Protein AF-A0A838GXK9-F1 (afdb_monomer)

pLDDT: mean 79.79, std 11.99, range [44.09, 92.62]

Structure (mmCIF, N/CA/C/O backbone):
data_AF-A0A838GXK9-F1
#
_entry.id   AF-A0A838GXK9-F1
#
loop_
_atom_site.group_PDB
_atom_site.id
_atom_site.type_symbol
_atom_site.label_atom_id
_atom_site.label_alt_id
_atom_site.label_comp_id
_atom_site.label_asym_id
_atom_site.label_entity_id
_atom_site.label_seq_id
_atom_site.pdbx_PDB_ins_code
_atom_site.Cartn_x
_atom_site.Cartn_y
_atom_site.Cartn_z
_atom_site.occupancy
_atom_site.B_iso_or_equiv
_atom_site.auth_seq_id
_atom_site.auth_comp_id
_atom_site.auth_asym_id
_atom_site.auth_atom_id
_atom_site.pdbx_PDB_model_num
ATOM 1 N N . ALA A 1 1 ? 1.522 6.501 6.015 1.00 44.09 1 ALA A N 1
ATOM 2 C CA . ALA A 1 1 ? 1.106 5.751 4.813 1.00 44.09 1 ALA A CA 1
ATOM 3 C C . ALA A 1 1 ? 2.287 4.905 4.343 1.00 44.09 1 ALA A C 1
ATOM 5 O O . ALA A 1 1 ? 3.400 5.396 4.426 1.00 44.09 1 ALA A O 1
ATOM 6 N N . GLY A 1 2 ? 2.076 3.671 3.873 1.00 57.56 2 GLY A N 1
ATOM 7 C CA . GLY A 1 2 ? 2.998 3.104 2.879 1.00 57.56 2 GLY A CA 1
ATOM 8 C C . GLY A 1 2 ? 4.210 2.273 3.321 1.00 57.56 2 GLY A C 1
ATOM 9 O O . GLY A 1 2 ? 5.238 2.386 2.671 1.00 57.56 2 GLY A O 1
ATOM 10 N N . VAL A 1 3 ? 4.112 1.375 4.311 1.00 61.47 3 VAL A N 1
ATOM 11 C CA . VAL A 1 3 ? 5.167 0.337 4.446 1.00 61.47 3 VAL A CA 1
ATOM 12 C C . VAL A 1 3 ? 5.045 -0.718 3.329 1.00 61.47 3 VAL A C 1
ATOM 14 O O . VAL A 1 3 ? 6.051 -1.173 2.805 1.00 61.47 3 VAL A O 1
ATOM 17 N N . GLY A 1 4 ? 3.819 -1.055 2.902 1.00 76.69 4 GLY A N 1
ATOM 18 C CA . GLY A 1 4 ? 3.575 -2.017 1.814 1.00 76.69 4 GLY A CA 1
ATOM 19 C C . GLY A 1 4 ? 3.442 -1.393 0.422 1.00 76.69 4 GLY A C 1
ATOM 20 O O . GLY A 1 4 ? 4.040 -1.889 -0.520 1.00 76.69 4 GLY A O 1
ATOM 21 N N . PHE A 1 5 ? 2.707 -0.281 0.289 1.00 84.38 5 PHE A N 1
ATOM 22 C CA . PHE A 1 5 ? 2.410 0.349 -1.009 1.00 84.38 5 PHE A CA 1
ATOM 23 C C . PHE A 1 5 ? 3.675 0.685 -1.817 1.00 84.38 5 PHE A C 1
ATOM 25 O O . PHE A 1 5 ? 3.798 0.285 -2.970 1.00 84.38 5 PHE A O 1
ATOM 32 N N . THR A 1 6 ? 4.645 1.354 -1.191 1.00 86.94 6 THR A N 1
ATOM 33 C CA . THR A 1 6 ? 5.897 1.754 -1.847 1.00 86.94 6 THR A CA 1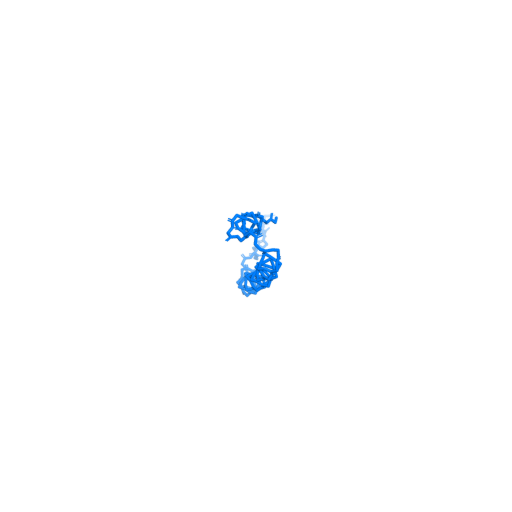
ATOM 34 C C . THR A 1 6 ? 6.750 0.544 -2.241 1.00 86.94 6 THR A C 1
ATOM 36 O O . THR A 1 6 ? 7.330 0.529 -3.322 1.00 86.94 6 THR A O 1
ATOM 39 N N . VAL A 1 7 ? 6.781 -0.499 -1.401 1.00 89.75 7 VAL A N 1
ATOM 40 C CA . VAL A 1 7 ? 7.503 -1.750 -1.685 1.00 89.75 7 VAL A CA 1
ATOM 41 C C . VAL A 1 7 ? 6.833 -2.525 -2.826 1.00 89.75 7 VAL A C 1
ATOM 43 O O . VAL A 1 7 ? 7.522 -3.008 -3.716 1.00 89.75 7 VAL A O 1
ATOM 46 N N . SER A 1 8 ? 5.500 -2.589 -2.869 1.00 86.81 8 SER A N 1
ATOM 47 C CA . SER A 1 8 ? 4.754 -3.219 -3.967 1.00 86.81 8 SER A CA 1
ATOM 48 C C . SER A 1 8 ? 4.977 -2.529 -5.316 1.00 86.81 8 SER A C 1
ATOM 50 O O . SER A 1 8 ? 5.075 -3.217 -6.332 1.00 86.81 8 SER A O 1
ATOM 52 N N . LEU A 1 9 ? 5.087 -1.193 -5.346 1.00 85.38 9 LEU A N 1
ATOM 53 C CA . LEU A 1 9 ? 5.426 -0.466 -6.576 1.00 85.38 9 LEU A CA 1
ATOM 54 C C . LEU A 1 9 ? 6.850 -0.777 -7.046 1.00 85.38 9 LEU A C 1
ATOM 56 O O . LEU A 1 9 ? 7.051 -0.999 -8.234 1.00 85.38 9 LEU A O 1
ATOM 60 N N . PHE A 1 10 ? 7.808 -0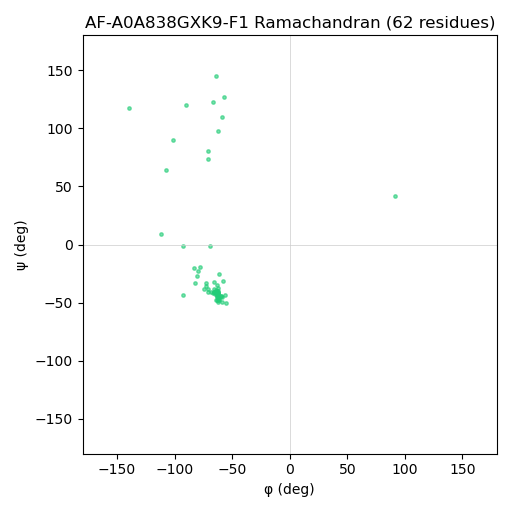.854 -6.118 1.00 88.19 10 PHE A N 1
ATOM 61 C CA . PHE A 1 10 ? 9.188 -1.227 -6.431 1.00 88.19 10 PHE A CA 1
ATOM 62 C C . PHE A 1 10 ? 9.291 -2.663 -6.970 1.00 88.19 10 PHE A C 1
ATOM 64 O O . PHE A 1 10 ? 9.963 -2.910 -7.963 1.00 88.19 10 PHE A O 1
ATOM 71 N N . ILE A 1 11 ? 8.561 -3.608 -6.369 1.00 86.75 11 ILE A N 1
ATOM 72 C CA . ILE A 1 11 ? 8.489 -4.998 -6.848 1.00 86.75 11 ILE A CA 1
ATOM 73 C C . ILE A 1 11 ? 7.850 -5.0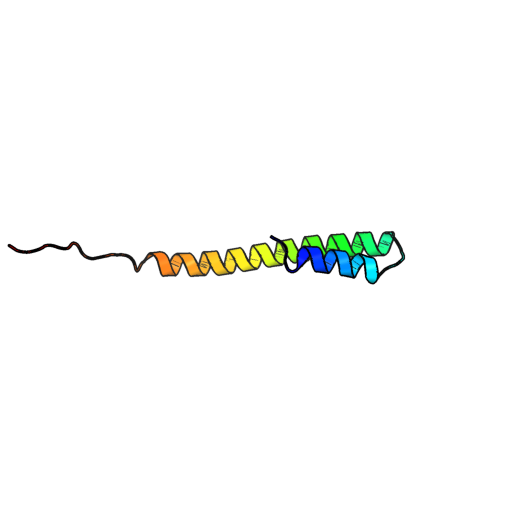75 -8.234 1.00 86.75 11 ILE A C 1
ATOM 75 O O . ILE A 1 11 ? 8.303 -5.858 -9.059 1.00 86.75 11 ILE A O 1
ATOM 79 N N . SER A 1 12 ? 6.820 -4.270 -8.504 1.00 85.56 12 SER A N 1
ATOM 80 C CA . SER A 1 12 ? 6.175 -4.245 -9.825 1.00 85.56 12 SER A CA 1
ATOM 81 C C . SER A 1 12 ? 7.138 -3.779 -10.919 1.00 85.56 12 SER A C 1
ATOM 83 O O . SER A 1 12 ? 7.069 -4.287 -12.029 1.00 85.56 12 SER A O 1
ATOM 85 N N . ASP A 1 13 ? 8.040 -2.849 -10.592 1.00 84.56 13 ASP A N 1
ATOM 86 C CA . ASP A 1 13 ? 9.076 -2.343 -11.502 1.00 84.56 13 ASP A CA 1
ATOM 87 C C . ASP A 1 13 ? 10.193 -3.376 -11.747 1.00 84.56 13 ASP A C 1
ATOM 89 O O . ASP A 1 13 ? 10.717 -3.472 -12.847 1.00 84.56 13 ASP A O 1
ATOM 93 N N . LEU A 1 14 ? 10.519 -4.202 -10.743 1.00 86.88 14 LEU A N 1
ATOM 94 C CA . LEU A 1 14 ? 11.500 -5.291 -10.870 1.00 86.88 14 LEU A CA 1
ATOM 95 C C . LEU A 1 14 ? 10.943 -6.561 -11.528 1.00 86.88 14 LEU A C 1
ATOM 97 O O . LEU A 1 14 ? 11.707 -7.363 -12.058 1.00 86.88 14 LEU A O 1
ATOM 101 N N . ALA A 1 15 ? 9.637 -6.803 -11.413 1.00 85.31 15 ALA A N 1
ATOM 102 C CA . ALA A 1 15 ? 9.011 -8.042 -11.869 1.00 85.31 15 ALA A CA 1
ATOM 103 C C . ALA A 1 15 ? 8.676 -8.037 -13.367 1.00 85.31 15 ALA A C 1
ATOM 105 O O . ALA A 1 15 ? 8.478 -9.111 -13.938 1.00 85.31 15 ALA A O 1
ATOM 106 N N . TYR A 1 16 ? 8.581 -6.858 -13.988 1.00 85.56 16 TYR A N 1
ATOM 107 C CA . TYR A 1 16 ? 8.108 -6.706 -15.359 1.00 85.56 16 TYR A CA 1
ATOM 108 C C . TYR A 1 16 ? 8.941 -5.670 -16.125 1.00 85.56 16 TYR A C 1
ATOM 110 O O . TYR A 1 16 ? 8.913 -4.485 -15.808 1.00 85.56 16 TYR A O 1
ATOM 118 N N . ASP A 1 17 ? 9.623 -6.120 -17.182 1.00 75.88 17 ASP A N 1
ATOM 119 C CA . ASP A 1 17 ? 10.333 -5.247 -18.131 1.00 75.88 17 ASP A CA 1
ATOM 120 C C . ASP A 1 17 ? 9.384 -4.566 -19.142 1.00 75.88 17 ASP A C 1
ATOM 122 O O . ASP A 1 17 ? 9.731 -3.558 -19.756 1.00 75.88 17 ASP A O 1
ATOM 126 N N . ASP A 1 18 ? 8.175 -5.109 -19.329 1.00 84.69 18 ASP A N 1
ATOM 127 C CA . ASP A 1 18 ? 7.192 -4.608 -20.293 1.00 84.69 18 ASP A CA 1
ATOM 128 C C . ASP A 1 18 ? 6.268 -3.556 -19.655 1.00 84.69 18 ASP A C 1
ATOM 130 O O . ASP A 1 18 ? 5.529 -3.834 -18.703 1.00 84.69 18 ASP A O 1
ATOM 134 N N . ALA A 1 19 ? 6.281 -2.337 -20.205 1.00 82.38 19 ALA A N 1
ATOM 135 C CA . ALA A 1 19 ? 5.605 -1.171 -19.635 1.00 82.38 19 ALA A CA 1
ATOM 136 C C . ALA A 1 19 ? 4.090 -1.370 -19.452 1.00 82.38 19 ALA A C 1
ATOM 138 O O . ALA A 1 19 ? 3.503 -0.832 -18.510 1.00 82.38 19 ALA A O 1
ATOM 139 N N . VAL A 1 20 ? 3.456 -2.165 -20.320 1.00 86.38 20 VAL A N 1
ATOM 140 C CA . VAL A 1 20 ? 2.011 -2.445 -20.257 1.00 86.38 20 VAL A CA 1
ATOM 141 C C . VAL A 1 20 ? 1.664 -3.345 -19.063 1.00 86.38 20 VAL A C 1
ATOM 143 O O . VAL A 1 20 ? 0.649 -3.137 -18.387 1.00 86.38 20 VAL A O 1
ATOM 146 N N . LEU A 1 21 ? 2.519 -4.327 -18.759 1.00 83.50 21 LEU A N 1
ATOM 147 C CA . LEU A 1 21 ? 2.341 -5.210 -17.602 1.00 83.50 21 LEU A CA 1
ATOM 148 C C . LEU A 1 21 ? 2.591 -4.457 -16.296 1.00 83.50 21 LEU A C 1
ATOM 150 O O . LEU A 1 21 ? 1.821 -4.607 -15.344 1.00 83.50 21 LEU A O 1
ATOM 154 N N . THR A 1 22 ? 3.608 -3.597 -16.271 1.00 82.94 22 THR A N 1
ATOM 155 C CA . THR A 1 22 ? 3.927 -2.762 -15.110 1.00 82.94 22 THR A CA 1
ATOM 156 C C . THR A 1 22 ? 2.786 -1.801 -14.773 1.00 82.94 22 THR A C 1
ATOM 158 O O . THR A 1 22 ? 2.452 -1.643 -13.597 1.00 82.94 22 THR A O 1
ATOM 161 N N . ASP A 1 23 ? 2.140 -1.190 -15.771 1.00 86.06 23 ASP A N 1
ATOM 162 C CA . ASP A 1 23 ? 0.979 -0.315 -15.549 1.00 86.06 23 ASP A CA 1
ATOM 163 C C . ASP A 1 23 ? -0.209 -1.081 -14.942 1.00 86.06 23 ASP A C 1
ATOM 165 O O . ASP A 1 23 ? -0.779 -0.681 -13.921 1.00 86.06 23 ASP A O 1
ATOM 169 N N . THR A 1 24 ? -0.499 -2.267 -15.484 1.00 89.12 24 THR A N 1
ATOM 170 C CA . THR A 1 24 ? -1.562 -3.146 -14.974 1.00 89.12 24 THR A CA 1
ATOM 171 C C . THR A 1 24 ? -1.285 -3.594 -13.532 1.00 89.12 24 THR A C 1
ATOM 173 O O . THR A 1 24 ? -2.183 -3.586 -12.684 1.00 89.12 24 THR A O 1
ATOM 176 N N . ALA A 1 25 ? -0.033 -3.938 -13.213 1.00 87.81 25 ALA A N 1
ATOM 177 C CA . ALA A 1 25 ? 0.385 -4.307 -11.863 1.00 87.81 25 ALA A CA 1
ATOM 178 C C . ALA A 1 25 ? 0.221 -3.141 -10.875 1.00 87.81 25 ALA A C 1
ATOM 180 O O . ALA A 1 25 ? -0.328 -3.326 -9.785 1.00 87.81 25 ALA A O 1
ATOM 181 N N . LYS A 1 26 ? 0.613 -1.922 -11.271 1.00 86.62 26 LYS A N 1
ATOM 182 C CA . LYS A 1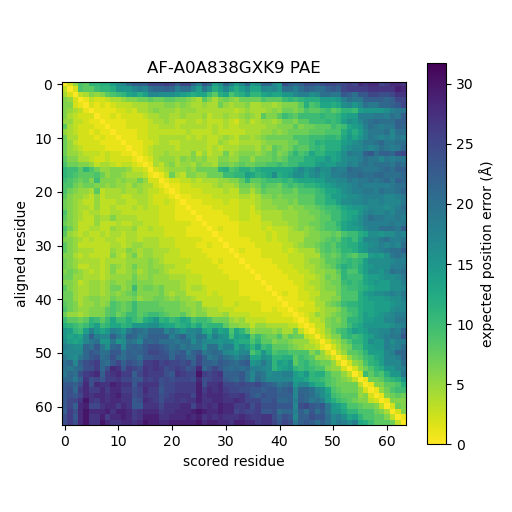 26 ? 0.424 -0.700 -10.471 1.00 86.62 26 LYS A CA 1
ATOM 183 C C . LYS A 1 26 ? -1.056 -0.469 -10.164 1.00 86.62 26 LYS A C 1
ATOM 185 O O . LYS A 1 26 ? -1.405 -0.252 -9.002 1.00 86.62 26 LYS A O 1
ATOM 190 N N . PHE A 1 27 ? -1.935 -0.608 -11.159 1.00 90.19 27 PHE A N 1
ATOM 191 C CA . PHE A 1 27 ? -3.389 -0.566 -10.960 1.00 90.19 27 PHE A CA 1
ATOM 192 C C . PHE A 1 27 ? -3.876 -1.598 -9.934 1.00 90.19 27 PHE A C 1
ATOM 194 O O . PHE A 1 27 ? -4.660 -1.260 -9.042 1.00 90.19 27 PHE A O 1
ATOM 201 N N . GLY A 1 28 ? -3.371 -2.832 -10.000 1.00 89.31 28 GLY A N 1
ATOM 202 C CA . GLY A 1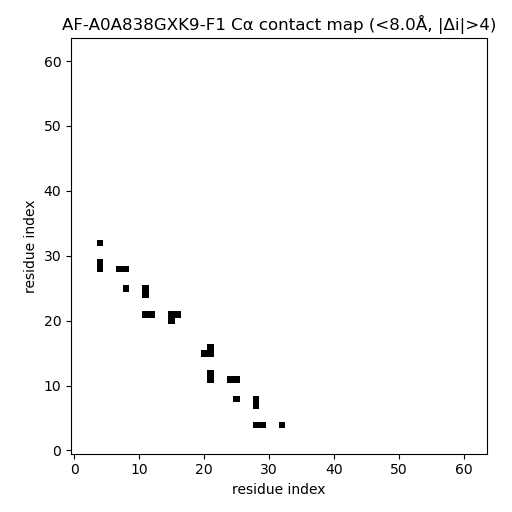 28 ? -3.665 -3.874 -9.014 1.00 89.31 28 GLY A CA 1
ATOM 203 C C . GLY A 1 28 ? -3.241 -3.490 -7.591 1.00 89.31 28 GLY A C 1
ATOM 204 O O . GLY A 1 28 ? -4.019 -3.645 -6.647 1.00 89.31 28 GLY A O 1
ATOM 205 N N . VAL A 1 29 ? -2.042 -2.919 -7.429 1.00 89.19 29 VAL A N 1
ATOM 206 C CA . VAL A 1 29 ? -1.532 -2.433 -6.133 1.00 89.19 29 VAL A CA 1
ATOM 207 C C . VAL A 1 29 ? -2.413 -1.315 -5.570 1.00 89.19 29 VAL A C 1
ATOM 209 O O . VAL A 1 29 ? -2.718 -1.322 -4.371 1.00 89.19 29 VAL A O 1
ATOM 212 N N . PHE A 1 30 ? -2.871 -0.382 -6.411 1.00 89.56 30 PHE A N 1
ATOM 213 C CA . PHE A 1 30 ? -3.803 0.673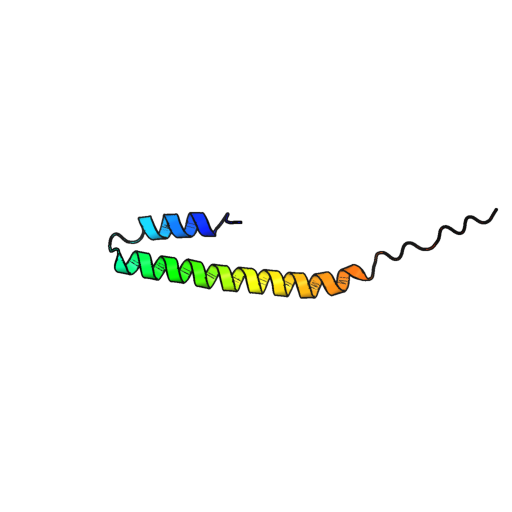 -6.003 1.00 89.56 30 PHE A CA 1
ATOM 214 C C . PHE A 1 30 ? -5.141 0.101 -5.527 1.00 89.56 30 PHE A C 1
ATOM 216 O O . PHE A 1 30 ? -5.592 0.431 -4.426 1.00 89.56 30 PHE A O 1
ATOM 223 N N . ALA A 1 31 ? -5.745 -0.792 -6.314 1.00 92.38 31 ALA A N 1
ATOM 224 C CA . ALA A 1 31 ? -7.022 -1.415 -5.979 1.00 92.38 31 ALA A CA 1
ATOM 225 C C . ALA A 1 31 ? -6.933 -2.234 -4.679 1.00 92.38 31 ALA A C 1
ATOM 227 O O . ALA A 1 31 ? -7.745 -2.053 -3.769 1.00 92.38 31 ALA A O 1
ATOM 228 N N . GLY A 1 32 ? -5.906 -3.077 -4.542 1.00 89.81 32 GLY A N 1
ATOM 229 C CA . GLY A 1 32 ? -5.693 -3.895 -3.346 1.00 89.81 32 GLY A CA 1
ATOM 230 C 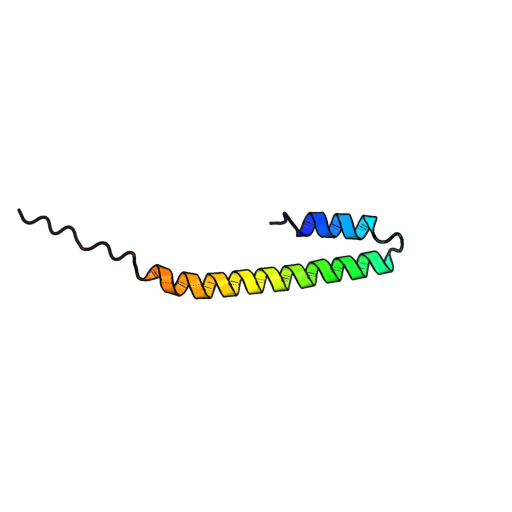C . GLY A 1 32 ? -5.450 -3.059 -2.087 1.00 89.81 32 GLY A C 1
ATOM 231 O O . GLY A 1 32 ? -6.002 -3.354 -1.025 1.00 89.81 32 GLY A O 1
ATOM 232 N N . SER A 1 33 ? -4.685 -1.970 -2.205 1.00 89.31 33 SER A N 1
ATOM 233 C CA . SER A 1 33 ? -4.432 -1.048 -1.090 1.00 89.31 33 SER A CA 1
ATOM 234 C C . SER A 1 33 ? -5.708 -0.346 -0.627 1.00 89.31 33 SER A C 1
ATOM 236 O O . SER A 1 33 ? -5.936 -0.228 0.579 1.00 89.31 33 SER A O 1
ATOM 238 N N . LEU A 1 34 ? -6.561 0.078 -1.565 1.00 90.56 34 LEU A N 1
ATOM 239 C CA . LEU A 1 34 ? -7.844 0.707 -1.255 1.00 90.56 34 LEU A CA 1
ATOM 240 C C . LEU A 1 34 ? -8.763 -0.260 -0.497 1.00 90.56 34 LEU A C 1
ATOM 242 O O . LEU A 1 34 ? -9.306 0.092 0.550 1.00 90.56 34 LEU A O 1
ATOM 246 N N . VAL A 1 35 ? -8.884 -1.498 -0.988 1.00 92.62 35 VAL A N 1
ATOM 247 C CA . VAL A 1 35 ? -9.699 -2.546 -0.358 1.00 92.62 35 VAL A CA 1
ATOM 248 C C . VAL A 1 35 ? -9.181 -2.871 1.043 1.00 92.62 35 VAL A C 1
ATOM 250 O O . VAL A 1 35 ? -9.959 -2.889 1.993 1.00 92.62 35 VAL A O 1
ATOM 253 N N . SER A 1 36 ? -7.871 -3.062 1.205 1.00 90.12 36 SER A N 1
ATOM 254 C CA . SER A 1 36 ? -7.258 -3.340 2.509 1.00 90.12 36 SER A CA 1
ATOM 255 C C . SER A 1 36 ? -7.460 -2.190 3.505 1.00 90.12 36 SER A C 1
ATOM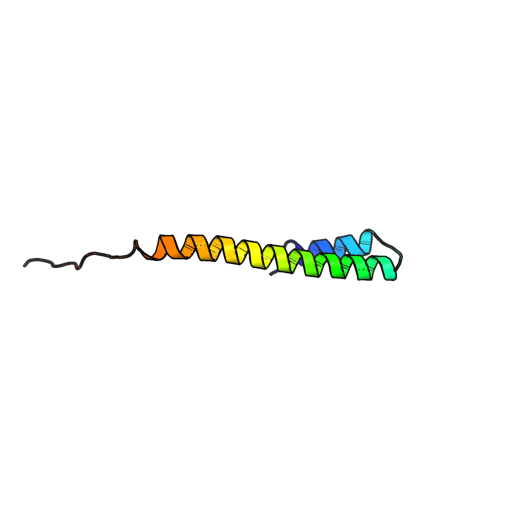 257 O O . SER A 1 36 ? -7.834 -2.420 4.657 1.00 90.12 36 SER A O 1
ATOM 259 N N . GLY A 1 37 ? -7.301 -0.940 3.054 1.00 89.44 37 GLY A N 1
ATOM 260 C CA . GLY A 1 37 ? -7.554 0.249 3.867 1.00 89.44 37 GLY A CA 1
ATOM 261 C C . GLY A 1 37 ? -9.011 0.355 4.320 1.00 89.44 37 GLY A C 1
ATOM 262 O O . GLY A 1 37 ? -9.270 0.587 5.501 1.00 89.44 37 GLY A O 1
ATOM 263 N N . LEU A 1 38 ? -9.963 0.120 3.410 1.00 91.62 38 LEU A N 1
ATOM 264 C CA . LEU A 1 38 ? -11.394 0.099 3.722 1.00 91.62 38 LEU A CA 1
ATOM 265 C C . LEU A 1 38 ? -11.747 -1.022 4.702 1.00 91.62 38 LEU A C 1
ATOM 267 O O . LEU A 1 38 ? -12.467 -0.778 5.668 1.00 91.62 38 LEU A O 1
ATOM 271 N N . LEU A 1 39 ? -11.213 -2.228 4.500 1.00 91.88 39 LEU A N 1
ATOM 272 C CA . LEU A 1 39 ? -11.427 -3.362 5.399 1.00 91.88 39 LEU A CA 1
ATOM 273 C C . LEU A 1 39 ? -10.856 -3.087 6.792 1.00 91.88 39 LEU A C 1
ATOM 275 O O . LEU A 1 39 ? -11.557 -3.267 7.787 1.00 91.88 39 LEU A O 1
ATOM 279 N N . GLY A 1 40 ? -9.621 -2.594 6.879 1.00 90.06 40 GLY A N 1
ATOM 280 C CA . GLY A 1 40 ? -8.997 -2.213 8.145 1.00 90.06 40 GLY A CA 1
ATOM 281 C C . GLY A 1 40 ? -9.785 -1.120 8.871 1.00 90.06 40 GLY A C 1
ATOM 282 O O . GLY A 1 40 ? -10.049 -1.242 10.069 1.00 90.06 40 GLY A O 1
ATOM 283 N N . ALA A 1 41 ? -10.234 -0.090 8.146 1.00 90.00 41 ALA A N 1
ATOM 284 C CA . ALA A 1 41 ? -11.060 0.986 8.690 1.00 90.00 41 ALA A CA 1
ATOM 285 C C . ALA A 1 41 ? -12.440 0.492 9.146 1.00 90.00 41 ALA A C 1
ATOM 287 O O . ALA A 1 41 ? -12.907 0.886 10.215 1.00 90.00 41 ALA A O 1
ATOM 288 N N . ALA A 1 42 ? -13.079 -0.402 8.389 1.00 91.56 42 ALA A N 1
ATOM 289 C CA . ALA A 1 42 ? -14.351 -1.011 8.759 1.00 91.56 42 ALA A CA 1
ATOM 290 C C . ALA A 1 42 ? -14.209 -1.859 10.032 1.00 91.56 42 ALA A C 1
ATOM 292 O O . ALA A 1 42 ? -14.974 -1.683 10.981 1.00 91.56 42 ALA A O 1
ATOM 293 N N . ILE A 1 43 ? -13.186 -2.719 10.097 1.00 90.81 43 ILE A N 1
ATOM 294 C CA . ILE A 1 43 ? -12.880 -3.538 11.278 1.00 90.81 43 ILE A CA 1
ATOM 295 C C . ILE A 1 43 ? -12.630 -2.640 12.493 1.00 90.81 43 ILE A C 1
ATOM 297 O O . ILE A 1 43 ? -13.234 -2.844 13.552 1.00 90.81 43 ILE A O 1
ATOM 301 N N . LEU A 1 44 ? -11.780 -1.620 12.346 1.00 88.75 44 LEU A N 1
ATOM 302 C CA . LEU A 1 44 ? -11.452 -0.700 13.430 1.00 88.75 44 LEU A CA 1
ATOM 303 C C . LEU A 1 44 ? -12.674 0.114 13.871 1.00 88.75 44 LEU A C 1
ATOM 305 O O . LEU A 1 44 ? -12.924 0.232 15.067 1.00 88.75 44 LEU A O 1
ATOM 309 N N . GLY A 1 45 ? -13.482 0.614 12.936 1.00 85.62 45 GLY A N 1
ATOM 310 C CA . GLY A 1 45 ? -14.701 1.370 13.224 1.00 85.62 45 GLY A CA 1
ATOM 311 C C . GLY A 1 45 ? -15.751 0.549 13.977 1.00 85.62 45 GLY A C 1
ATOM 312 O O . GLY A 1 45 ? -16.362 1.045 14.928 1.00 85.62 45 GLY A O 1
ATOM 313 N N . VAL A 1 46 ? -15.921 -0.728 13.620 1.00 80.19 46 VAL A N 1
ATOM 314 C CA . VAL A 1 46 ? -16.816 -1.656 14.330 1.00 80.19 46 VAL A CA 1
ATOM 315 C C . VAL A 1 46 ? -16.316 -1.926 15.754 1.00 80.19 46 VAL A C 1
ATOM 317 O O . VAL A 1 46 ? -17.114 -1.945 16.695 1.00 80.19 46 VAL A O 1
ATOM 320 N N . ARG A 1 47 ? -15.001 -2.089 15.948 1.00 75.00 47 ARG A N 1
ATOM 321 C CA . ARG A 1 47 ? -14.409 -2.348 17.274 1.00 75.00 47 ARG A CA 1
ATOM 322 C C . ARG A 1 47 ? -14.377 -1.102 18.162 1.00 75.00 47 ARG A C 1
ATOM 324 O O . ARG A 1 47 ? -14.690 -1.187 19.348 1.00 75.00 47 ARG A O 1
ATOM 331 N N . HIS A 1 48 ? -14.097 0.067 17.593 1.00 69.25 48 HIS A N 1
ATOM 332 C CA . HIS A 1 48 ? -14.013 1.332 18.322 1.00 69.25 48 HIS A CA 1
ATOM 333 C C . HIS A 1 48 ? -15.369 1.769 18.907 1.00 69.25 48 HIS A C 1
ATOM 335 O O . HIS A 1 48 ? -15.426 2.316 20.010 1.00 69.25 48 HIS A O 1
ATOM 341 N N . ARG A 1 49 ? -16.490 1.445 18.240 1.00 61.62 49 ARG A N 1
ATOM 342 C CA . ARG A 1 49 ? -17.843 1.675 18.787 1.00 61.62 49 ARG A CA 1
ATOM 343 C C . ARG A 1 49 ? -18.115 0.912 20.089 1.00 61.62 49 ARG A C 1
ATOM 345 O O . ARG A 1 49 ? -18.932 1.372 20.882 1.00 61.62 49 ARG A O 1
ATOM 352 N N . ARG A 1 50 ? -17.436 -0.215 20.340 1.00 61.97 50 ARG A N 1
ATOM 353 C CA . ARG A 1 50 ? -17.583 -0.974 21.594 1.00 61.97 50 ARG A CA 1
ATOM 354 C C . ARG A 1 50 ? -16.745 -0.402 22.739 1.00 61.97 50 ARG A C 1
ATOM 356 O O . ARG A 1 50 ? -17.204 -0.421 23.874 1.00 61.97 50 ARG A O 1
ATOM 363 N N . SER A 1 51 ? -15.569 0.160 22.452 1.00 61.69 51 SER A N 1
ATOM 364 C CA . SER A 1 51 ? -14.648 0.638 23.499 1.00 61.69 51 SER A CA 1
ATOM 365 C C . SER A 1 51 ? -15.003 2.008 24.083 1.00 61.69 51 SER A C 1
ATOM 367 O O . SER A 1 51 ? -14.645 2.295 25.221 1.00 61.69 51 SER A O 1
ATOM 369 N N . ARG A 1 52 ? -15.757 2.854 23.366 1.00 60.09 52 ARG A N 1
ATOM 370 C CA . ARG A 1 52 ? -16.159 4.183 23.874 1.00 60.09 52 ARG A CA 1
ATOM 371 C C . ARG A 1 52 ? -17.170 4.171 25.031 1.00 60.09 52 ARG A C 1
ATOM 373 O O . ARG A 1 52 ? -17.524 5.238 25.516 1.00 60.09 52 ARG A O 1
ATOM 380 N N . ARG A 1 53 ? -17.637 3.004 25.486 1.00 58.81 53 ARG A N 1
ATOM 381 C CA . ARG A 1 53 ? -18.592 2.891 26.604 1.00 58.81 53 ARG A CA 1
ATOM 382 C C . ARG A 1 53 ? -17.941 2.698 27.981 1.00 58.81 53 ARG A C 1
ATOM 384 O O . ARG A 1 53 ? -18.671 2.629 28.959 1.00 58.81 53 ARG A O 1
ATOM 391 N N . GLN A 1 54 ? -16.609 2.616 28.078 1.00 61.44 54 GLN A N 1
ATOM 392 C CA . GLN A 1 54 ? -15.920 2.261 29.333 1.00 61.44 54 GLN A CA 1
ATOM 393 C C . GLN A 1 54 ? -15.100 3.386 29.988 1.00 61.44 54 GLN A C 1
ATOM 395 O O . GLN A 1 54 ? -14.409 3.133 30.966 1.00 61.44 54 GLN A O 1
ATOM 400 N N . HIS A 1 55 ? -15.194 4.630 29.515 1.00 55.25 55 HIS A N 1
ATOM 401 C CA . HIS A 1 55 ? -14.669 5.792 30.248 1.00 55.25 55 HIS A CA 1
ATOM 402 C C . HIS A 1 55 ? -15.825 6.619 30.816 1.00 55.25 55 H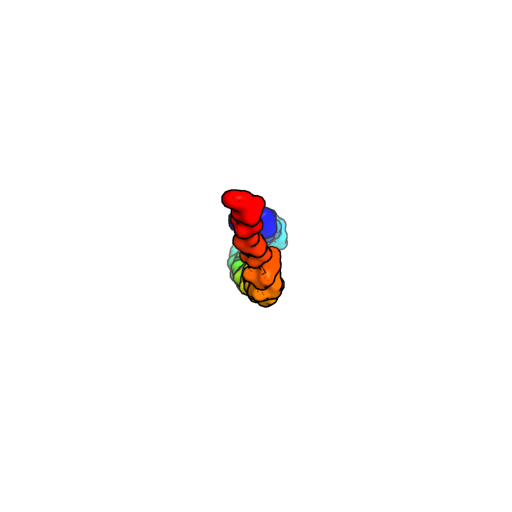IS A C 1
ATOM 404 O O . HIS A 1 55 ? -16.079 7.750 30.417 1.00 55.25 55 HIS A O 1
ATOM 410 N N . VAL A 1 56 ? -16.564 5.996 31.731 1.00 64.44 56 VAL A N 1
ATOM 411 C CA . VAL A 1 56 ? -17.364 6.714 32.722 1.00 64.44 56 VAL A CA 1
ATOM 412 C C . VAL A 1 56 ? -16.540 6.648 34.002 1.00 64.44 56 VAL A C 1
ATOM 414 O O . VAL A 1 56 ? -16.630 5.673 34.743 1.00 64.44 56 VAL A O 1
ATOM 417 N N . GLU A 1 57 ? -15.659 7.629 34.217 1.00 71.25 57 GLU A N 1
ATOM 418 C CA . GLU A 1 57 ? -15.097 7.831 35.556 1.00 71.25 57 GLU A CA 1
ATOM 419 C C . GLU A 1 57 ? -16.262 8.280 36.454 1.00 71.25 57 GLU A C 1
ATOM 421 O O . GLU A 1 57 ? -16.943 9.254 36.111 1.00 71.25 57 GLU A O 1
ATOM 426 N N . PRO A 1 58 ? -16.561 7.576 37.560 1.00 71.25 58 PRO A N 1
ATOM 427 C CA . PRO A 1 58 ? -17.589 8.030 38.477 1.00 71.25 58 PRO A CA 1
ATOM 428 C C . PRO A 1 58 ? -17.166 9.365 39.111 1.00 71.25 58 PRO A C 1
ATOM 430 O O . PRO A 1 58 ? -15.974 9.582 39.362 1.00 71.25 58 PRO A O 1
ATOM 433 N N . PRO A 1 59 ? -18.125 10.269 39.378 1.00 74.25 59 PRO A N 1
ATOM 434 C CA . PRO A 1 59 ? -17.841 11.535 40.028 1.00 74.25 59 PRO A CA 1
ATOM 435 C C . PRO A 1 59 ? -17.166 11.263 41.366 1.00 74.25 59 PRO A C 1
ATOM 437 O O . PRO A 1 59 ? -17.661 10.503 42.200 1.00 74.25 59 PRO A O 1
ATOM 440 N N . ARG A 1 60 ? -16.015 11.904 41.565 1.00 76.00 60 ARG A N 1
ATOM 441 C CA . ARG A 1 60 ? -15.324 11.952 42.849 1.00 76.00 60 ARG A CA 1
ATOM 442 C C . ARG A 1 60 ? -16.140 12.852 43.771 1.00 76.00 60 ARG A C 1
ATOM 444 O O . ARG A 1 60 ? -15.773 13.994 44.024 1.00 76.00 60 ARG A O 1
ATOM 451 N N . THR A 1 61 ? -17.277 12.348 44.241 1.00 71.81 61 THR A N 1
ATOM 452 C CA . THR A 1 61 ? -17.988 12.905 45.387 1.00 71.81 61 THR A CA 1
ATOM 453 C C . THR A 1 61 ? -17.142 12.567 46.604 1.00 71.81 61 THR A C 1
ATOM 455 O O . THR A 1 61 ? -17.353 11.574 47.296 1.00 71.81 61 THR A O 1
ATOM 458 N N . PHE A 1 62 ? -16.107 13.381 46.804 1.00 74.94 62 PHE A N 1
ATOM 459 C CA . PHE A 1 62 ? -15.441 13.501 48.083 1.00 74.94 62 PHE A CA 1
ATOM 460 C C . PHE A 1 62 ? -16.486 14.040 49.053 1.00 74.94 62 PHE A C 1
ATOM 462 O O . PHE A 1 62 ? -16.796 15.226 49.081 1.00 74.94 62 PHE A O 1
ATOM 469 N N . ALA A 1 63 ? -17.080 13.116 49.798 1.00 66.81 63 ALA A N 1
ATOM 470 C CA . ALA A 1 63 ? -17.715 13.419 51.055 1.00 66.81 63 ALA A CA 1
ATOM 471 C C . ALA A 1 63 ? -16.645 14.020 51.972 1.00 66.81 63 ALA A C 1
ATOM 473 O O . ALA A 1 63 ? -15.716 13.310 52.367 1.00 66.81 63 ALA A O 1
ATOM 474 N N . ARG A 1 64 ? -16.755 15.318 52.256 1.00 56.41 64 ARG A N 1
ATOM 475 C CA . ARG A 1 64 ? -16.351 15.954 53.513 1.00 56.41 64 ARG A CA 1
ATOM 476 C C . ARG A 1 64 ? -16.796 17.404 53.547 1.00 56.41 64 ARG A C 1
ATOM 478 O O . ARG A 1 64 ? -16.564 18.104 52.541 1.00 56.41 64 ARG A O 1
#

Secondary structure (DSSP, 8-state):
--SSHHHHHHHHHHH-SSHHHHHHHHHHHHHHHHHHHHHHHHHHHHHHHHHTTS--PPP-----

Mean predicted aligned error: 10.72 Å

Solvent-accessible surface area (backbone atoms only — not comparable to full-atom values): 3952 Å² total; per-residue (Å²): 136,60,84,59,61,58,50,54,51,53,49,34,60,73,74,34,93,49,70,71,58,30,51,54,46,47,52,48,54,53,53,52,50,52,51,51,51,51,50,52,49,50,54,48,53,63,52,50,69,65,60,74,76,75,80,72,79,75,82,86,78,73,86,126

Sequence (64 aa):
AGVGFTVSLFISDLAYDDAVLTDTAKFGVFAGSLVSGLLGAAILGVRHRRSRRQHVEPPRTFAR

Nearest PDB structures (foldseek):
  8iwe-assembly1_R  TM=6.740E-01  e=6.134E+00  Mus musculus

Radius of gyration: 22.45 Å; Cα contacts (8 Å, |Δi|>4): 13; chains: 1; bounding box: 30×24×74 Å

Foldseek 3Di:
DDPPLVVQLVVLVVVDPDPVSSVVSNVVSVVVVVVVVVVVCVVCVVVVVVPVVPPPPDDPPPDD